Protein AF-A0A7E4VBA5-F1 (afdb_monomer_lite)

Sequence (106 aa):
MNKIGFGTMALLADLNLHSYSKSTAPSVAKWQKQKLSDLAERARRRGIDPMDPAAYGDNVPVGGWSSGMNSELNEAADSSATGALFEKRPYPAPGAVLAKNRKSDK

Structure (mmCIF, N/CA/C/O backbone):
data_AF-A0A7E4VBA5-F1
#
_entry.id   AF-A0A7E4VBA5-F1
#
loop_
_atom_site.group_PDB
_atom_site.id
_atom_site.type_symbol
_atom_site.label_atom_id
_atom_site.label_alt_id
_atom_site.label_comp_id
_atom_site.label_asym_id
_atom_site.label_entity_id
_atom_site.label_seq_id
_atom_site.pdbx_PDB_ins_code
_atom_site.Cartn_x
_atom_site.Cartn_y
_atom_site.Cartn_z
_atom_site.occupancy
_atom_site.B_iso_or_equiv
_atom_site.auth_seq_id
_atom_site.auth_comp_id
_atom_site.auth_asym_id
_atom_site.auth_atom_id
_atom_site.pdbx_PDB_model_num
ATOM 1 N N . MET A 1 1 ? 75.299 32.145 -64.446 1.00 43.03 1 MET A N 1
ATOM 2 C CA . MET A 1 1 ? 75.022 33.289 -63.547 1.00 43.03 1 MET A CA 1
ATOM 3 C C . MET A 1 1 ? 73.985 32.828 -62.540 1.00 43.03 1 MET A C 1
ATOM 5 O O . MET A 1 1 ? 72.824 32.684 -62.895 1.00 43.03 1 MET A O 1
ATOM 9 N N . ASN A 1 2 ? 74.432 32.510 -61.327 1.00 46.44 2 ASN A N 1
ATOM 10 C CA . ASN A 1 2 ? 73.601 31.955 -60.261 1.00 46.44 2 ASN A CA 1
ATOM 11 C C . ASN A 1 2 ? 73.029 33.111 -59.439 1.00 46.44 2 ASN A C 1
ATOM 13 O O . ASN A 1 2 ? 73.793 33.943 -58.953 1.00 46.44 2 ASN A O 1
ATOM 17 N N . LYS A 1 3 ? 71.707 33.163 -59.265 1.00 55.16 3 LYS A N 1
ATOM 18 C CA . LYS A 1 3 ? 71.073 34.026 -58.263 1.00 55.16 3 LYS A CA 1
ATOM 19 C C . LYS A 1 3 ? 70.255 33.147 -57.328 1.00 55.16 3 LYS A C 1
ATOM 21 O O . LYS A 1 3 ? 69.146 32.739 -57.643 1.00 55.16 3 LYS A O 1
ATOM 26 N N . ILE A 1 4 ? 70.884 32.828 -56.203 1.00 54.31 4 ILE A N 1
ATOM 27 C CA . ILE A 1 4 ? 70.280 32.212 -55.028 1.00 54.31 4 ILE A CA 1
ATOM 28 C C . ILE A 1 4 ? 69.582 33.349 -54.276 1.00 54.31 4 ILE A C 1
ATOM 30 O O . ILE A 1 4 ? 70.244 34.263 -53.789 1.00 54.31 4 ILE A O 1
ATOM 34 N N . GLY A 1 5 ? 68.252 33.334 -54.246 1.00 51.38 5 GLY A N 1
ATOM 35 C CA . GLY A 1 5 ? 67.455 34.250 -53.435 1.00 51.38 5 GLY A CA 1
ATOM 36 C C . GLY A 1 5 ? 67.200 33.633 -52.067 1.00 51.38 5 GLY A C 1
ATOM 37 O O . GLY A 1 5 ? 66.351 32.756 -51.939 1.00 51.38 5 GLY A O 1
ATOM 38 N N . PHE A 1 6 ? 67.952 34.074 -51.060 1.00 45.53 6 PHE A N 1
ATOM 39 C CA . PHE A 1 6 ? 67.718 33.748 -49.656 1.00 45.53 6 PHE A CA 1
ATOM 40 C C . PHE A 1 6 ? 66.474 34.497 -49.163 1.00 45.53 6 PHE A C 1
ATOM 42 O O . PHE A 1 6 ? 66.496 35.716 -49.005 1.00 45.53 6 PHE A O 1
ATOM 49 N N . GLY A 1 7 ? 65.382 33.764 -48.938 1.00 43.72 7 GLY A N 1
ATOM 50 C CA . GLY A 1 7 ? 64.205 34.267 -48.237 1.00 43.72 7 GLY A CA 1
ATOM 51 C C . GLY A 1 7 ? 64.507 34.420 -46.748 1.00 43.72 7 GLY A C 1
ATOM 52 O O . GLY A 1 7 ? 64.855 33.455 -46.072 1.00 43.72 7 GLY A O 1
ATOM 53 N N . THR A 1 8 ? 64.394 35.646 -46.252 1.00 50.28 8 THR A N 1
ATOM 54 C CA . THR A 1 8 ? 64.518 36.020 -44.843 1.00 50.28 8 THR A CA 1
ATOM 55 C C . THR A 1 8 ? 63.451 35.309 -44.008 1.00 50.28 8 THR A C 1
ATOM 57 O O . THR A 1 8 ? 62.264 35.605 -44.133 1.00 50.28 8 THR A O 1
ATOM 60 N N . MET A 1 9 ? 63.868 34.380 -43.147 1.00 45.78 9 MET A N 1
ATOM 61 C CA . MET A 1 9 ? 63.005 33.803 -42.117 1.00 45.78 9 MET A CA 1
ATOM 62 C C . MET A 1 9 ? 62.741 34.860 -41.042 1.00 45.78 9 MET A C 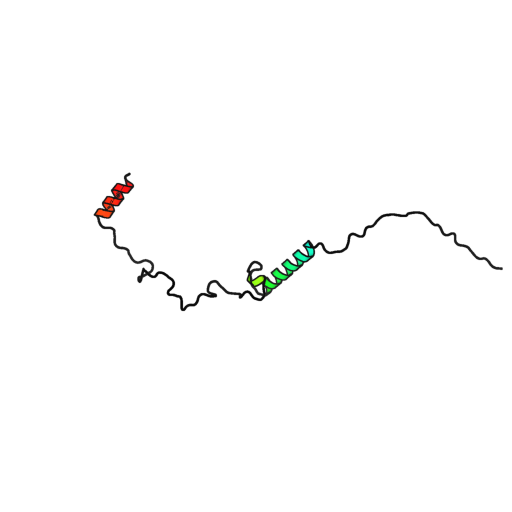1
ATOM 64 O O . MET A 1 9 ? 63.620 35.187 -40.247 1.00 45.78 9 MET A O 1
ATOM 68 N N . ALA A 1 10 ? 61.525 35.402 -41.032 1.00 48.41 10 ALA A N 1
ATOM 69 C CA . ALA A 1 10 ? 60.999 36.158 -39.909 1.00 48.41 10 ALA A CA 1
ATOM 70 C C . ALA A 1 10 ? 60.688 35.175 -38.770 1.00 48.41 10 ALA A C 1
ATOM 72 O O . ALA A 1 10 ? 59.728 34.413 -38.848 1.00 48.41 10 ALA A O 1
ATOM 73 N N . LEU A 1 11 ? 61.509 35.176 -37.721 1.00 51.44 11 LEU A N 1
ATOM 74 C CA . LEU A 1 11 ? 61.205 34.501 -36.460 1.00 51.44 11 LEU A CA 1
ATOM 75 C C . LEU A 1 11 ? 60.683 35.564 -35.489 1.00 51.44 11 LEU A C 1
ATOM 77 O O . LEU A 1 11 ? 61.454 36.203 -34.776 1.00 51.44 11 LEU A O 1
ATOM 81 N N . LEU A 1 12 ? 59.367 35.797 -35.520 1.00 51.72 12 LEU A N 1
ATOM 82 C CA . LEU A 1 12 ? 58.688 36.505 -34.440 1.00 51.72 12 LEU A CA 1
ATOM 83 C C . LEU A 1 12 ? 58.604 35.573 -33.230 1.00 51.72 12 LEU A C 1
ATOM 85 O O . LEU A 1 12 ? 58.174 34.424 -33.334 1.00 51.72 12 LEU A O 1
ATOM 89 N N . AL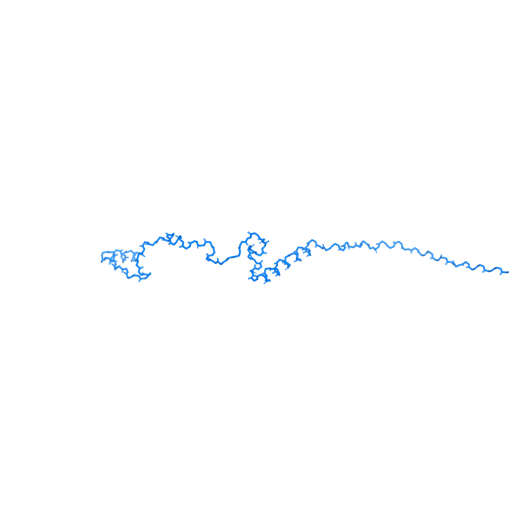A A 1 13 ? 59.039 36.099 -32.089 1.00 52.44 13 ALA A N 1
ATOM 90 C CA . ALA A 1 13 ? 58.696 35.576 -30.782 1.00 52.44 13 ALA A CA 1
ATOM 91 C C . ALA A 1 13 ? 57.171 35.527 -30.637 1.00 52.44 13 ALA A C 1
ATOM 93 O O . ALA A 1 13 ? 56.510 36.468 -31.050 1.00 52.44 13 ALA A O 1
ATOM 94 N N . ASP A 1 14 ? 56.660 34.441 -30.057 1.00 44.12 14 ASP A N 1
ATOM 95 C CA . ASP A 1 14 ? 55.513 34.436 -29.143 1.00 44.12 14 ASP A CA 1
ATOM 96 C C . ASP A 1 14 ? 55.357 33.014 -28.585 1.00 44.12 14 ASP A C 1
ATOM 98 O O . ASP A 1 14 ? 54.664 32.156 -29.134 1.00 44.12 14 ASP A O 1
ATOM 102 N N . LEU A 1 15 ? 56.025 32.743 -27.458 1.00 55.66 15 LEU A N 1
ATOM 103 C CA . LEU A 1 15 ? 55.683 31.616 -26.588 1.00 55.66 15 LEU A CA 1
ATOM 104 C C . LEU A 1 15 ? 54.351 31.943 -25.900 1.00 55.66 15 LEU A C 1
ATOM 106 O O . LEU A 1 15 ? 54.300 32.308 -24.726 1.00 55.66 15 LEU A O 1
ATOM 110 N N . ASN A 1 16 ? 53.262 31.843 -26.660 1.00 51.81 16 ASN A N 1
ATOM 111 C CA . ASN A 1 16 ? 51.917 31.933 -26.127 1.00 51.81 16 ASN A CA 1
ATOM 112 C C . ASN A 1 16 ? 51.603 30.638 -25.367 1.00 51.81 16 ASN A C 1
ATOM 114 O O . ASN A 1 16 ? 51.240 29.608 -25.937 1.00 51.81 16 ASN A O 1
ATOM 118 N N . LEU A 1 17 ? 51.763 30.715 -24.050 1.00 55.22 17 LEU A N 1
ATOM 119 C CA . LEU A 1 17 ? 51.302 29.748 -23.065 1.00 55.22 17 LEU A CA 1
ATOM 120 C C . LEU A 1 17 ? 49.760 29.737 -23.014 1.00 55.22 17 LEU A C 1
ATOM 122 O O . LEU A 1 17 ? 49.174 30.131 -22.017 1.00 55.22 17 LEU A O 1
ATOM 126 N N . HIS A 1 18 ? 49.079 29.310 -24.079 1.00 51.00 18 HIS A N 1
ATOM 127 C CA . HIS A 1 18 ? 47.621 29.149 -24.080 1.00 51.00 18 HIS A CA 1
ATOM 128 C C . HIS A 1 18 ? 47.189 27.952 -24.920 1.00 51.00 18 HIS A C 1
ATOM 130 O O . HIS A 1 18 ? 46.819 28.056 -26.083 1.00 51.00 18 HIS A O 1
ATOM 136 N N . SER A 1 19 ? 47.167 26.789 -24.286 1.00 53.78 19 SER A N 1
ATOM 137 C CA . SER A 1 19 ? 45.914 26.057 -24.083 1.00 53.78 19 SER A CA 1
ATOM 138 C C . SER A 1 19 ? 46.252 24.724 -23.436 1.00 53.78 19 SER A C 1
ATOM 140 O O . SER A 1 19 ? 46.587 23.738 -24.085 1.00 53.78 19 SER A O 1
ATOM 142 N N . TYR A 1 20 ? 46.129 24.678 -22.110 1.00 48.19 20 TYR A N 1
ATOM 143 C CA . TYR A 1 20 ? 45.796 23.421 -21.461 1.00 48.19 20 TYR A CA 1
ATOM 144 C C . TYR A 1 20 ? 44.459 22.980 -22.066 1.00 48.19 20 TYR A C 1
ATOM 146 O O . TYR A 1 20 ? 43.402 23.511 -21.716 1.00 48.19 20 TYR A O 1
ATOM 154 N N . SER A 1 21 ? 44.525 22.099 -23.066 1.00 56.56 21 SER A N 1
ATOM 155 C CA . SER A 1 21 ? 43.363 21.438 -23.641 1.00 56.56 21 SER A CA 1
ATOM 156 C C . SER A 1 21 ? 42.664 20.738 -22.486 1.00 56.56 21 SER A C 1
ATOM 158 O O . SER A 1 21 ? 43.160 19.738 -21.964 1.00 56.56 21 SER A O 1
ATOM 160 N N . LYS A 1 22 ? 41.559 21.335 -22.015 1.00 57.03 22 LYS A N 1
ATOM 161 C CA . LYS A 1 22 ? 40.669 20.709 -21.041 1.00 57.03 22 LYS A CA 1
ATOM 162 C C . LYS A 1 22 ? 40.349 19.344 -21.605 1.00 57.03 22 LYS A C 1
ATOM 164 O O . LYS A 1 22 ? 39.728 19.249 -22.661 1.00 57.03 22 LYS A O 1
ATOM 169 N N . SER A 1 23 ? 40.834 18.324 -20.913 1.00 53.69 23 SER A N 1
ATOM 170 C CA . SER A 1 23 ? 40.580 16.932 -21.217 1.00 53.69 23 SER A CA 1
ATOM 171 C C . SER A 1 23 ? 39.131 16.776 -21.668 1.00 53.69 23 SER A C 1
ATOM 173 O O . SER A 1 23 ? 38.184 17.050 -20.933 1.00 53.69 23 SER A O 1
ATOM 175 N N . THR A 1 24 ? 38.955 16.317 -22.902 1.00 62.44 24 THR A N 1
ATOM 176 C CA . THR A 1 24 ? 37.676 15.886 -23.476 1.00 62.44 24 THR A CA 1
ATOM 177 C C . THR A 1 24 ? 37.196 14.584 -22.830 1.00 62.44 24 THR A C 1
ATOM 179 O O . THR A 1 24 ? 36.482 13.797 -23.445 1.00 62.44 24 THR A O 1
ATOM 182 N N . ALA A 1 25 ? 37.579 14.341 -21.574 1.00 59.53 25 ALA A N 1
ATOM 183 C CA . ALA A 1 25 ? 37.022 13.289 -20.764 1.00 59.53 25 ALA A CA 1
ATOM 184 C C . ALA A 1 25 ? 35.584 13.713 -20.443 1.00 59.53 25 ALA A C 1
ATOM 186 O O . ALA A 1 25 ? 35.386 14.705 -19.731 1.00 59.53 25 ALA A O 1
ATOM 187 N N . PRO A 1 26 ? 34.556 13.030 -20.976 1.00 63.38 26 PRO A N 1
ATOM 188 C CA . PRO A 1 26 ? 33.209 13.183 -20.451 1.00 63.38 26 PRO A CA 1
ATOM 189 C C . PRO A 1 26 ? 33.261 13.105 -18.926 1.00 63.38 26 PRO A C 1
ATOM 191 O O . PRO A 1 26 ? 33.741 12.124 -18.358 1.00 63.38 26 PRO A O 1
ATOM 194 N N . SER A 1 27 ? 32.791 14.176 -18.283 1.00 72.31 27 SER A N 1
ATOM 195 C CA . SER A 1 27 ? 32.585 14.234 -16.839 1.00 72.31 27 SER A CA 1
ATOM 196 C C . SER A 1 27 ? 31.983 12.909 -16.366 1.00 72.31 27 SER A C 1
ATOM 198 O O . SER A 1 27 ? 31.070 12.392 -17.009 1.00 72.31 27 SER A O 1
ATOM 200 N N . VAL A 1 28 ? 32.469 12.351 -15.255 1.00 67.75 28 VAL A N 1
ATOM 201 C CA . VAL A 1 28 ? 31.916 11.125 -14.646 1.00 67.75 28 VAL A CA 1
ATOM 202 C C . VAL A 1 28 ? 30.387 11.226 -14.499 1.00 67.75 28 VAL A C 1
ATOM 204 O O . VAL A 1 28 ? 29.671 10.249 -14.712 1.00 67.75 28 VAL A O 1
ATOM 207 N N . ALA A 1 29 ? 29.871 12.442 -14.284 1.00 75.00 29 ALA A N 1
ATOM 208 C CA . ALA A 1 29 ? 28.441 12.730 -14.247 1.00 75.00 29 ALA A CA 1
ATOM 209 C C . ALA A 1 29 ? 27.722 12.514 -15.595 1.00 75.00 29 ALA A C 1
ATOM 211 O O . ALA A 1 29 ? 26.549 12.146 -15.613 1.00 75.00 29 ALA A O 1
ATOM 212 N N . LYS A 1 30 ? 28.394 12.727 -16.734 1.00 79.44 30 LYS A N 1
ATOM 213 C CA . LYS A 1 30 ? 27.850 12.465 -18.077 1.00 79.44 30 LYS A CA 1
ATOM 214 C C . LYS A 1 30 ? 27.672 10.966 -18.312 1.00 79.44 30 LYS A C 1
ATOM 216 O O . LYS A 1 30 ? 26.596 10.564 -18.743 1.00 79.44 30 LYS A O 1
ATOM 221 N N . TRP A 1 31 ? 28.668 10.153 -17.955 1.00 75.62 31 TRP A N 1
ATOM 222 C CA . TRP A 1 31 ? 28.565 8.690 -18.028 1.00 75.62 31 TRP A CA 1
ATOM 223 C C . TRP A 1 31 ? 27.478 8.140 -17.107 1.00 75.62 31 TRP A C 1
ATOM 225 O O . TRP A 1 31 ? 26.707 7.274 -17.510 1.00 75.62 31 TRP A O 1
ATOM 235 N N . GLN A 1 32 ? 27.380 8.666 -15.883 1.00 81.81 32 GLN A N 1
ATOM 236 C CA . GLN A 1 32 ? 26.326 8.284 -14.941 1.00 81.81 32 GLN A CA 1
ATOM 237 C C . GLN A 1 32 ? 24.934 8.623 -15.484 1.00 81.81 32 GLN A C 1
ATOM 239 O O . GLN A 1 32 ? 24.048 7.772 -15.457 1.00 81.81 32 GLN A O 1
ATOM 244 N N . LYS A 1 33 ? 24.746 9.828 -16.041 1.00 83.12 33 LYS A N 1
ATOM 245 C CA . LYS A 1 33 ? 23.475 10.229 -16.664 1.00 83.12 33 LYS A CA 1
ATOM 246 C C . LYS A 1 33 ? 23.110 9.353 -17.862 1.00 83.12 33 LYS A C 1
ATOM 248 O O . LYS A 1 33 ? 21.957 8.950 -17.958 1.00 83.12 33 LYS A O 1
ATOM 253 N N . GLN A 1 34 ? 24.076 9.031 -18.723 1.00 84.81 34 GLN A N 1
ATOM 254 C CA . GLN A 1 34 ? 23.867 8.123 -19.858 1.00 84.81 34 GLN A CA 1
ATOM 255 C C . GLN A 1 34 ? 23.470 6.717 -19.389 1.00 84.81 34 GLN A C 1
ATOM 257 O O . GLN A 1 34 ? 22.487 6.152 -19.852 1.00 84.81 34 GLN A O 1
ATOM 262 N N . LYS A 1 35 ? 24.153 6.174 -18.379 1.00 85.31 35 LYS A N 1
ATOM 263 C CA . LYS A 1 35 ? 23.824 4.847 -17.844 1.00 85.31 35 LYS A CA 1
ATOM 264 C C . LYS A 1 35 ? 22.410 4.789 -17.251 1.00 85.31 35 LYS A C 1
ATOM 266 O O . LYS A 1 35 ? 21.718 3.788 -17.424 1.00 85.31 35 LYS A O 1
ATOM 271 N N . LEU A 1 36 ? 21.981 5.854 -16.566 1.00 84.38 36 LEU A N 1
ATOM 272 C CA . LEU A 1 36 ? 20.626 5.976 -16.018 1.00 84.38 36 LEU A CA 1
ATOM 273 C C . LEU A 1 36 ? 19.567 6.133 -17.119 1.00 84.38 36 LEU A C 1
ATOM 275 O O . LEU A 1 36 ? 18.499 5.533 -17.006 1.00 84.38 36 LEU A O 1
ATOM 279 N N . SER A 1 37 ? 19.852 6.879 -18.196 1.00 87.12 37 SER A N 1
ATOM 280 C CA . SER A 1 37 ? 18.927 6.988 -19.334 1.00 87.12 37 SER A CA 1
ATOM 281 C C . SER A 1 37 ? 18.751 5.656 -20.051 1.00 87.12 37 SER A C 1
ATOM 283 O O . SER A 1 37 ? 17.619 5.263 -20.321 1.00 87.12 37 SER A O 1
ATOM 285 N N . ASP A 1 38 ? 19.844 4.928 -20.274 1.00 87.56 38 ASP A N 1
ATOM 286 C CA . ASP A 1 38 ? 19.821 3.628 -20.951 1.00 87.56 38 ASP A CA 1
ATOM 287 C C . ASP A 1 38 ? 19.081 2.573 -20.115 1.00 87.56 38 ASP A C 1
ATOM 289 O O . ASP A 1 38 ? 18.458 1.652 -20.643 1.00 87.56 38 ASP A O 1
ATOM 293 N N . LEU A 1 39 ? 19.152 2.682 -18.787 1.00 84.69 39 LEU A N 1
ATOM 294 C CA . LEU A 1 39 ? 18.426 1.814 -17.862 1.00 84.69 39 LEU A CA 1
ATOM 295 C C . LEU A 1 39 ? 16.926 2.133 -17.847 1.00 84.69 39 LEU A C 1
ATOM 297 O O . LEU A 1 39 ? 16.106 1.226 -17.970 1.00 84.69 39 LEU A O 1
ATOM 301 N N . ALA A 1 40 ? 16.568 3.417 -17.797 1.00 87.25 40 ALA A N 1
ATOM 302 C CA . ALA A 1 40 ? 15.178 3.857 -17.873 1.00 87.25 40 ALA A CA 1
ATOM 303 C C . ALA A 1 40 ? 14.534 3.522 -19.228 1.00 87.25 40 ALA A C 1
ATOM 305 O O . ALA A 1 40 ? 13.363 3.148 -19.286 1.00 87.25 40 ALA A O 1
ATOM 306 N N . GLU A 1 41 ? 15.281 3.623 -20.329 1.00 88.81 41 GLU A N 1
ATOM 307 C CA . GLU A 1 41 ? 14.793 3.220 -21.647 1.00 88.81 41 GLU A CA 1
ATOM 308 C C . GLU A 1 41 ? 14.575 1.705 -21.727 1.00 88.81 41 GLU A C 1
ATOM 310 O O . GLU A 1 41 ? 13.544 1.261 -22.234 1.00 88.81 41 GLU A O 1
ATOM 315 N N . ARG A 1 42 ? 15.490 0.902 -21.167 1.00 87.06 42 ARG A N 1
ATOM 316 C CA . ARG A 1 42 ? 15.304 -0.552 -21.052 1.00 87.06 42 ARG A CA 1
ATOM 317 C C . ARG A 1 42 ? 14.052 -0.911 -20.254 1.00 87.06 42 ARG A C 1
ATOM 319 O O . ARG A 1 42 ? 13.296 -1.769 -20.704 1.00 87.06 42 ARG A O 1
ATOM 326 N N . ALA A 1 43 ? 13.807 -0.239 -19.131 1.00 87.31 43 ALA A N 1
ATOM 327 C CA . ALA A 1 43 ? 12.603 -0.436 -18.324 1.00 87.31 43 ALA A CA 1
ATOM 328 C C . ALA A 1 43 ? 11.328 -0.125 -19.125 1.00 87.31 43 ALA A C 1
ATOM 330 O O . ALA A 1 43 ? 10.446 -0.977 -19.234 1.00 87.31 43 ALA A O 1
ATOM 331 N N . ARG A 1 44 ? 11.292 1.026 -19.817 1.00 87.62 44 ARG A N 1
ATOM 332 C CA . ARG A 1 44 ? 10.167 1.413 -20.689 1.00 87.62 44 ARG A CA 1
ATOM 333 C C . ARG A 1 44 ? 9.924 0.423 -21.826 1.00 87.62 44 ARG A C 1
ATOM 335 O O . ARG A 1 44 ? 8.775 0.090 -22.090 1.00 87.62 44 ARG A O 1
ATOM 342 N N . ARG A 1 45 ? 10.981 -0.081 -22.476 1.00 89.69 45 ARG A N 1
ATOM 343 C CA . ARG A 1 45 ? 10.873 -1.112 -23.529 1.00 89.69 45 ARG A CA 1
ATOM 344 C C . ARG A 1 45 ? 10.294 -2.426 -23.002 1.00 89.69 45 ARG A C 1
ATOM 346 O O . ARG A 1 45 ? 9.621 -3.124 -23.751 1.00 89.69 45 ARG A O 1
ATOM 353 N N . ARG A 1 46 ? 10.555 -2.756 -21.734 1.00 86.94 46 ARG A N 1
ATOM 354 C CA . ARG A 1 46 ? 9.989 -3.924 -21.042 1.00 86.94 46 ARG A CA 1
ATOM 355 C C . ARG A 1 46 ? 8.600 -3.651 -20.440 1.00 86.94 46 ARG A C 1
ATOM 357 O O . ARG A 1 46 ? 7.988 -4.581 -19.934 1.00 86.94 46 ARG A O 1
ATOM 364 N N . GLY A 1 47 ? 8.102 -2.411 -20.490 1.00 88.12 47 GLY A N 1
ATOM 365 C CA . GLY A 1 47 ? 6.842 -2.012 -19.853 1.00 88.12 47 GLY A CA 1
ATOM 366 C C . GLY A 1 47 ? 6.888 -2.007 -18.319 1.00 88.12 47 GLY A C 1
ATOM 367 O O . GLY A 1 47 ? 5.842 -2.071 -17.686 1.00 88.12 47 GLY A O 1
ATOM 368 N N . ILE A 1 48 ? 8.086 -1.960 -17.734 1.00 85.88 48 ILE A N 1
ATOM 369 C CA . ILE A 1 48 ? 8.340 -1.968 -16.286 1.00 85.88 48 ILE A CA 1
ATOM 370 C C . ILE A 1 48 ? 8.601 -0.525 -15.841 1.00 85.88 48 ILE A C 1
ATOM 372 O O . ILE A 1 48 ? 9.178 0.254 -16.611 1.00 85.88 48 ILE A O 1
ATOM 376 N N . ASP A 1 49 ? 8.204 -0.152 -14.621 1.00 88.00 49 ASP A N 1
ATOM 377 C CA . ASP A 1 49 ? 8.532 1.173 -14.092 1.00 88.00 49 ASP A CA 1
ATOM 378 C C . ASP A 1 49 ? 10.066 1.328 -14.039 1.00 88.00 49 ASP A C 1
ATOM 380 O O . ASP A 1 49 ? 10.749 0.475 -13.475 1.00 88.00 49 ASP A O 1
ATOM 384 N N . PRO A 1 50 ? 10.656 2.400 -14.596 1.00 87.44 50 PRO A N 1
ATOM 385 C CA . PRO A 1 50 ? 12.069 2.730 -14.401 1.00 87.44 50 PRO A CA 1
ATOM 386 C C . PRO A 1 50 ? 12.533 2.810 -12.940 1.00 87.44 50 PRO A C 1
ATOM 388 O O . PRO A 1 50 ? 13.742 2.853 -12.711 1.00 87.44 50 PRO A O 1
ATOM 391 N N . MET A 1 51 ? 11.606 2.888 -11.986 1.00 85.69 51 MET A N 1
ATOM 392 C CA . MET A 1 51 ? 11.833 2.867 -10.542 1.00 85.69 51 MET A CA 1
ATOM 393 C C . MET A 1 51 ? 11.595 1.496 -9.897 1.00 85.69 51 MET A C 1
ATOM 395 O O . MET A 1 51 ? 11.927 1.326 -8.722 1.00 85.69 51 MET A O 1
ATOM 399 N N . ASP A 1 52 ? 11.063 0.515 -10.628 1.00 85.88 52 ASP A N 1
ATOM 400 C CA . ASP A 1 52 ? 10.880 -0.827 -10.087 1.00 85.88 52 ASP A CA 1
ATOM 401 C C . ASP A 1 52 ? 12.240 -1.511 -9.894 1.00 85.88 52 ASP A C 1
ATOM 403 O O . ASP A 1 52 ? 13.105 -1.448 -10.770 1.00 85.88 52 ASP A O 1
ATOM 407 N N . PRO A 1 53 ? 12.445 -2.269 -8.804 1.00 85.38 53 PRO A N 1
ATOM 408 C CA . PRO A 1 53 ? 13.666 -3.051 -8.609 1.00 85.38 53 PRO A CA 1
ATOM 409 C C . PRO A 1 53 ? 13.974 -3.999 -9.780 1.00 85.38 53 PRO A C 1
ATOM 411 O O . PRO A 1 53 ? 15.139 -4.212 -10.123 1.00 85.38 53 PRO A O 1
ATOM 414 N N . ALA A 1 54 ? 12.931 -4.519 -10.436 1.00 84.88 54 ALA A N 1
ATOM 415 C CA . ALA A 1 54 ? 13.044 -5.364 -11.623 1.00 84.88 54 ALA A CA 1
ATOM 416 C C . ALA A 1 54 ? 13.553 -4.622 -12.874 1.00 84.88 54 ALA A C 1
ATOM 418 O O . ALA A 1 54 ? 14.014 -5.250 -13.828 1.00 84.88 54 ALA A O 1
ATOM 419 N N . ALA A 1 55 ? 13.533 -3.287 -12.878 1.00 86.12 55 ALA A N 1
ATOM 420 C CA . ALA A 1 55 ? 14.147 -2.482 -13.927 1.00 86.12 55 ALA A CA 1
ATOM 421 C C . ALA A 1 55 ? 15.677 -2.414 -13.818 1.00 86.12 55 ALA A C 1
ATOM 423 O O . ALA A 1 55 ? 16.342 -2.137 -14.818 1.00 86.12 55 ALA A O 1
ATOM 424 N N . TYR A 1 56 ? 16.248 -2.662 -12.634 1.00 82.50 56 TYR A N 1
ATOM 425 C CA . TYR A 1 56 ? 17.674 -2.453 -12.362 1.00 82.50 56 TYR A CA 1
ATOM 426 C C . TYR A 1 56 ? 18.541 -3.711 -12.439 1.00 82.50 56 TYR A C 1
ATOM 428 O O . TYR A 1 56 ? 19.760 -3.587 -12.575 1.00 82.50 56 TYR A O 1
ATOM 436 N N . GLY A 1 57 ? 17.947 -4.905 -12.384 1.00 82.44 57 GLY A N 1
ATOM 437 C CA . GLY A 1 57 ? 18.682 -6.169 -12.387 1.00 82.44 57 GLY A CA 1
ATOM 438 C C . GLY A 1 57 ? 17.998 -7.253 -13.209 1.00 82.44 57 GLY A C 1
ATOM 439 O O . GLY A 1 57 ? 16.777 -7.329 -13.260 1.00 82.44 57 GLY A O 1
ATOM 440 N N . ASP A 1 58 ? 18.797 -8.123 -13.826 1.00 80.56 58 ASP A N 1
ATOM 441 C CA . ASP A 1 58 ? 18.289 -9.213 -14.670 1.00 80.56 58 ASP A CA 1
ATOM 442 C C . ASP A 1 58 ? 17.779 -10.424 -13.860 1.00 80.56 58 ASP A C 1
ATOM 444 O O . ASP A 1 58 ? 17.110 -11.294 -14.408 1.00 80.56 58 ASP A O 1
ATOM 448 N N . ASN A 1 59 ? 18.051 -10.460 -12.549 1.00 82.75 59 ASN A N 1
ATOM 449 C CA . ASN A 1 59 ? 17.708 -11.573 -11.651 1.00 82.75 59 ASN A CA 1
ATOM 450 C C . ASN A 1 59 ? 16.516 -11.279 -10.724 1.00 82.75 59 ASN A C 1
ATOM 452 O O . ASN A 1 59 ? 16.242 -12.057 -9.812 1.00 82.75 59 ASN A O 1
ATOM 456 N N . VAL A 1 60 ? 15.834 -10.146 -10.907 1.00 82.25 60 VAL A N 1
ATOM 457 C CA . VAL A 1 60 ? 14.658 -9.785 -10.108 1.00 82.25 60 VAL A CA 1
ATOM 458 C C . VAL A 1 60 ? 13.410 -10.108 -10.933 1.00 82.25 60 VAL A C 1
ATOM 460 O O . VAL A 1 60 ? 13.249 -9.545 -12.018 1.00 82.25 60 VAL A O 1
ATOM 463 N N . PRO A 1 61 ? 12.538 -11.021 -10.472 1.00 81.31 61 PRO A N 1
ATOM 464 C CA . PRO A 1 61 ? 11.337 -11.376 -11.211 1.00 81.31 61 PRO A CA 1
ATOM 465 C C . PRO A 1 61 ? 10.381 -10.183 -11.303 1.00 81.31 61 PRO A C 1
ATOM 467 O O . PRO A 1 61 ? 10.223 -9.410 -10.359 1.00 81.31 61 PRO A O 1
ATOM 470 N N . VAL A 1 62 ? 9.719 -10.064 -12.451 1.00 81.75 62 VAL A N 1
ATOM 471 C CA . VAL A 1 62 ? 8.660 -9.081 -12.690 1.00 81.75 62 VAL A CA 1
ATOM 472 C C . VAL A 1 62 ? 7.334 -9.749 -12.340 1.00 81.75 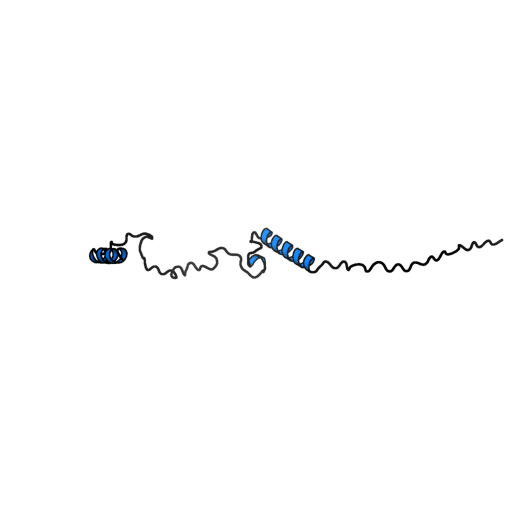62 VAL A C 1
ATOM 474 O O . VAL A 1 62 ? 6.998 -10.779 -12.922 1.00 81.75 62 VAL A O 1
ATOM 477 N N . GLY A 1 63 ? 6.584 -9.194 -11.392 1.00 80.69 63 GLY A N 1
ATOM 478 C CA . GLY A 1 63 ? 5.321 -9.770 -10.933 1.00 80.69 63 GLY A CA 1
ATOM 479 C C . GLY A 1 63 ? 4.368 -8.709 -10.389 1.00 80.69 63 GLY A C 1
ATOM 480 O O . GLY A 1 63 ? 4.797 -7.632 -9.988 1.00 80.69 63 GLY A O 1
ATOM 481 N N . GLY A 1 64 ? 3.065 -9.000 -10.404 1.00 79.69 64 GLY A N 1
ATOM 482 C CA . GLY A 1 64 ? 2.039 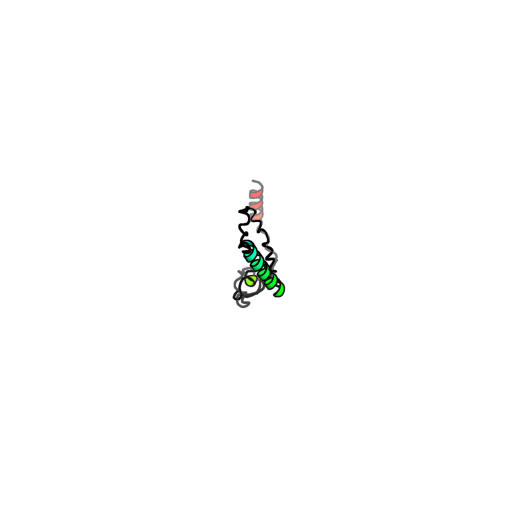-8.136 -9.806 1.00 79.69 64 GLY A CA 1
ATOM 483 C C . GLY A 1 64 ? 1.864 -8.377 -8.302 1.00 79.69 64 GLY A C 1
ATOM 484 O O . GLY A 1 64 ? 2.541 -9.216 -7.718 1.00 79.69 64 GLY A O 1
ATOM 485 N N . TRP A 1 65 ? 0.896 -7.704 -7.674 1.00 70.56 65 TRP A N 1
ATOM 486 C CA . TRP A 1 65 ? 0.573 -7.874 -6.244 1.00 70.56 65 TRP A CA 1
ATOM 487 C C . TRP A 1 65 ? 0.204 -9.302 -5.818 1.00 70.56 65 TRP A C 1
ATOM 489 O O . TRP A 1 65 ? 0.297 -9.630 -4.641 1.00 70.56 65 TRP A O 1
ATOM 499 N N . SER A 1 66 ? -0.202 -10.158 -6.753 1.00 71.56 66 SER A N 1
ATOM 500 C CA . SER A 1 66 ? -0.479 -11.575 -6.501 1.00 71.56 66 SER A CA 1
ATOM 501 C C . SER A 1 66 ? 0.742 -12.484 -6.687 1.00 71.56 66 SER A C 1
ATOM 503 O O . SER A 1 66 ? 0.671 -13.675 -6.387 1.00 71.56 66 SER A O 1
ATOM 505 N N . SER A 1 67 ? 1.863 -11.962 -7.188 1.00 77.81 67 SER A N 1
ATOM 506 C CA . SER A 1 67 ? 3.066 -12.751 -7.452 1.00 77.81 67 SER A CA 1
ATOM 507 C C . SER A 1 67 ? 3.709 -13.197 -6.138 1.00 77.81 67 SER A C 1
ATOM 509 O O . SER A 1 67 ? 4.120 -12.367 -5.334 1.00 77.81 67 SER A O 1
ATOM 511 N N . GLY A 1 68 ? 3.797 -14.511 -5.917 1.00 72.12 68 GLY A N 1
ATOM 512 C CA . GLY A 1 68 ? 4.273 -15.103 -4.658 1.00 72.12 68 GLY A CA 1
ATOM 513 C C . GLY A 1 68 ? 3.173 -15.362 -3.621 1.00 72.12 68 GLY A C 1
ATOM 514 O O . GLY A 1 68 ? 3.449 -15.960 -2.583 1.00 72.12 68 GLY A O 1
ATOM 515 N N . MET A 1 69 ? 1.923 -14.977 -3.907 1.00 70.44 69 MET A N 1
ATOM 516 C CA . MET A 1 69 ? 0.769 -15.388 -3.114 1.00 70.44 69 MET A CA 1
ATOM 517 C C . MET A 1 69 ? 0.397 -16.820 -3.513 1.00 70.44 69 MET A C 1
ATOM 519 O O . MET A 1 69 ? -0.296 -17.049 -4.505 1.00 70.44 69 MET A O 1
ATOM 523 N N . ASN A 1 70 ? 0.893 -17.806 -2.765 1.00 68.38 70 ASN A N 1
ATOM 524 C CA . ASN A 1 70 ? 0.450 -19.186 -2.931 1.00 68.38 70 ASN A CA 1
ATOM 525 C C . ASN A 1 70 ? -1.038 -19.236 -2.577 1.00 68.38 70 ASN A C 1
ATOM 527 O O . ASN A 1 70 ? -1.406 -19.046 -1.422 1.00 68.38 70 ASN A O 1
ATOM 531 N N . SER A 1 71 ? -1.897 -19.484 -3.566 1.00 64.00 71 SER A N 1
ATOM 532 C CA . SER A 1 71 ? -3.345 -19.657 -3.354 1.00 64.00 71 SER A CA 1
ATOM 533 C C . SER A 1 71 ? -3.683 -20.798 -2.378 1.00 64.00 71 SER A C 1
ATOM 535 O O . SER A 1 71 ? -4.786 -20.867 -1.849 1.00 64.00 71 SER A O 1
ATOM 537 N N . GLU A 1 72 ? -2.717 -21.664 -2.082 1.00 59.44 72 GLU A N 1
ATOM 538 C CA . GLU A 1 72 ? -2.816 -22.711 -1.065 1.00 59.44 72 GLU A CA 1
ATOM 539 C C . GLU A 1 72 ? -2.694 -22.169 0.374 1.00 59.44 72 GLU A C 1
ATOM 541 O O . GLU A 1 72 ? -3.121 -22.832 1.310 1.00 59.44 72 GLU A O 1
ATOM 546 N N . LEU A 1 73 ? -2.187 -20.943 0.569 1.00 56.81 73 LEU A N 1
ATOM 547 C CA . LEU A 1 73 ? -2.071 -20.265 1.872 1.00 56.81 73 LEU A CA 1
ATOM 548 C C . LEU A 1 73 ? -3.237 -19.300 2.152 1.00 56.81 73 LEU A C 1
ATOM 550 O O . LEU A 1 73 ? -3.108 -18.381 2.963 1.00 56.81 73 LEU A O 1
ATOM 554 N N . ASN A 1 74 ? -4.395 -19.517 1.519 1.00 55.69 74 ASN A N 1
ATOM 555 C CA . ASN A 1 74 ? -5.646 -18.813 1.841 1.00 55.69 74 ASN A CA 1
ATOM 556 C C . ASN A 1 74 ? -6.074 -18.972 3.319 1.00 55.69 74 ASN A C 1
ATOM 558 O O . ASN A 1 74 ? -6.992 -18.294 3.773 1.00 55.69 74 ASN A O 1
ATOM 562 N N . GLU A 1 75 ? -5.402 -19.836 4.081 1.00 55.88 75 GLU A N 1
ATOM 563 C CA . GLU A 1 75 ? -5.620 -20.065 5.510 1.00 55.88 75 GLU A CA 1
ATOM 564 C C . GLU A 1 75 ? -4.899 -19.060 6.431 1.00 55.88 75 GLU A C 1
ATOM 566 O O . GLU A 1 75 ? -5.126 -19.077 7.637 1.00 55.88 75 GLU A O 1
ATOM 571 N N . ALA A 1 76 ? -4.061 -18.152 5.908 1.00 56.75 76 ALA A N 1
ATOM 572 C CA . ALA A 1 76 ? -3.317 -17.178 6.725 1.00 56.75 76 ALA A CA 1
ATOM 573 C C . ALA A 1 76 ? -4.127 -15.929 7.141 1.00 56.75 76 ALA A C 1
ATOM 575 O O . ALA A 1 76 ? -3.573 -14.989 7.712 1.00 56.75 76 ALA A O 1
ATOM 576 N N . ALA A 1 77 ? -5.426 -15.891 6.842 1.00 65.81 77 ALA A N 1
ATOM 577 C CA . ALA A 1 77 ? -6.333 -14.878 7.361 1.00 65.81 77 ALA A CA 1
ATOM 578 C C . ALA A 1 77 ? -7.088 -15.453 8.564 1.00 65.81 77 ALA A C 1
ATOM 580 O O . ALA A 1 77 ? -7.792 -16.453 8.418 1.00 65.81 77 ALA A O 1
ATOM 581 N N . ASP A 1 78 ? -6.990 -14.794 9.724 1.00 60.41 78 ASP A N 1
ATOM 582 C CA . ASP A 1 78 ? -7.814 -15.068 10.907 1.00 60.41 78 ASP A CA 1
ATOM 583 C C . ASP A 1 78 ? -9.307 -14.901 10.563 1.00 60.41 78 ASP A C 1
ATOM 585 O O . ASP A 1 78 ? -9.930 -13.864 10.800 1.00 60.41 78 ASP A O 1
ATOM 589 N N . SER A 1 79 ? -9.912 -15.942 9.996 1.00 57.53 79 SER A N 1
ATOM 590 C CA . SER A 1 79 ? -11.332 -16.004 9.647 1.00 57.53 79 SER A CA 1
ATOM 591 C C . SER A 1 79 ? -12.163 -16.344 10.885 1.00 57.53 79 SER A C 1
ATOM 593 O O . SER A 1 79 ? -12.956 -17.278 10.889 1.00 57.53 79 SER A O 1
ATOM 595 N N . SER A 1 80 ? -12.006 -15.580 11.969 1.00 61.12 80 SER A N 1
ATOM 596 C CA . SER A 1 80 ? -12.880 -15.701 13.150 1.00 61.12 80 SER A CA 1
ATOM 597 C C . SER A 1 80 ? -14.280 -15.097 12.930 1.00 61.12 80 SER A C 1
ATOM 599 O O . SER A 1 80 ? -15.071 -15.001 13.865 1.00 61.12 80 SER A O 1
ATOM 601 N N . ALA A 1 81 ? -14.619 -14.708 11.698 1.00 63.34 81 ALA A N 1
ATOM 602 C CA . ALA A 1 81 ? -15.986 -14.444 11.273 1.00 63.34 81 ALA A CA 1
ATOM 603 C C . ALA A 1 81 ? -16.310 -15.373 10.097 1.00 63.34 81 ALA A C 1
ATOM 605 O O . ALA A 1 81 ? -16.112 -15.022 8.941 1.00 63.34 81 ALA A O 1
ATOM 606 N N . THR A 1 82 ? -16.816 -16.567 10.396 1.00 61.31 82 THR A N 1
ATOM 607 C CA . THR A 1 82 ? -17.300 -17.565 9.422 1.00 61.31 82 THR A CA 1
ATOM 608 C C . THR A 1 82 ? -18.595 -17.143 8.702 1.00 61.31 82 THR A C 1
ATOM 610 O O . THR A 1 82 ? -19.287 -17.975 8.120 1.00 61.31 82 THR A O 1
ATOM 613 N N . GLY A 1 83 ? -18.940 -15.855 8.757 1.00 69.94 83 GLY A N 1
ATOM 614 C CA . GLY A 1 83 ? -20.211 -15.281 8.334 1.00 69.94 83 GLY A CA 1
ATOM 615 C C . GLY A 1 83 ? -20.061 -14.207 7.254 1.00 69.94 83 GLY A C 1
ATOM 616 O O . GLY A 1 83 ? -18.948 -13.798 6.919 1.00 69.94 83 GLY A O 1
ATOM 617 N N . ALA A 1 84 ? -21.178 -13.738 6.689 1.00 75.69 84 ALA A N 1
ATOM 618 C CA . ALA A 1 84 ? -21.163 -12.693 5.661 1.00 75.69 84 ALA A CA 1
ATOM 619 C C . ALA A 1 84 ? -20.383 -11.453 6.148 1.00 75.69 84 ALA A C 1
ATOM 621 O O . ALA A 1 84 ? -20.518 -11.042 7.295 1.00 75.69 84 ALA A O 1
ATOM 622 N N . LEU A 1 85 ? -19.592 -10.816 5.276 1.00 70.62 85 LEU A N 1
ATOM 623 C CA . LEU A 1 85 ? -18.641 -9.745 5.642 1.00 70.62 85 LEU A CA 1
ATOM 624 C C . LEU A 1 85 ? -19.230 -8.640 6.554 1.00 70.62 85 LEU A C 1
ATOM 626 O O . LEU A 1 85 ? -18.513 -8.049 7.359 1.00 70.62 85 LEU A O 1
ATOM 630 N N . PHE A 1 86 ? -20.544 -8.396 6.466 1.00 73.62 86 PHE A N 1
ATOM 631 C CA . PHE A 1 86 ? -21.289 -7.464 7.312 1.00 73.62 86 PHE A CA 1
ATOM 632 C C . PHE A 1 86 ? -22.497 -8.113 8.003 1.00 73.62 86 PHE A C 1
ATOM 634 O O . PHE A 1 86 ? -23.635 -7.667 7.836 1.00 73.62 86 PHE A O 1
ATOM 641 N N . GLU A 1 87 ? -22.278 -9.160 8.799 1.00 85.00 87 GLU A N 1
ATOM 642 C CA . GLU A 1 87 ? -23.359 -9.708 9.623 1.00 85.00 87 GLU A CA 1
ATO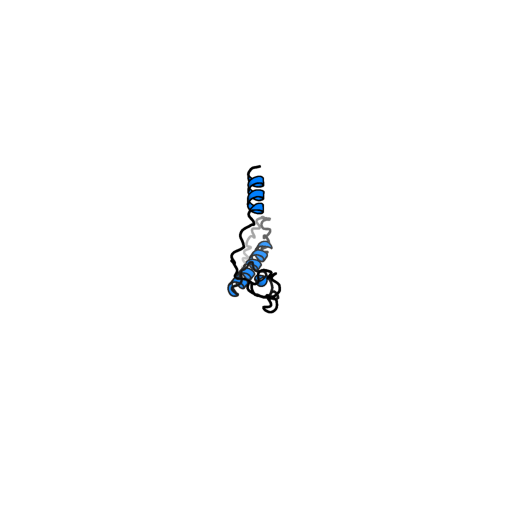M 643 C C . GLU A 1 87 ? -23.844 -8.708 10.677 1.00 85.00 87 GLU A C 1
ATOM 645 O O . GLU A 1 87 ? -23.080 -7.955 11.296 1.00 85.00 87 GLU A O 1
ATOM 650 N N . LYS A 1 88 ? -25.154 -8.738 10.924 1.00 86.94 88 LYS A N 1
ATOM 651 C CA . LYS A 1 88 ? -25.770 -7.975 12.003 1.00 86.94 88 LYS A CA 1
ATOM 652 C C . LYS A 1 88 ? -25.258 -8.496 13.346 1.00 86.94 88 LYS A C 1
ATOM 654 O O . LYS A 1 88 ? -25.544 -9.625 13.733 1.00 86.94 88 LYS A O 1
ATOM 659 N N . ARG A 1 89 ? -24.564 -7.642 14.100 1.00 86.25 89 ARG A N 1
ATOM 660 C CA . ARG A 1 89 ? -24.176 -7.939 15.486 1.00 86.25 89 ARG A CA 1
ATOM 661 C C . ARG A 1 89 ? -25.376 -7.776 16.437 1.00 86.25 89 ARG A C 1
ATOM 663 O O . ARG A 1 89 ? -26.160 -6.842 16.245 1.00 86.25 89 ARG A O 1
ATOM 670 N N . PRO A 1 90 ? -25.531 -8.629 17.468 1.00 92.00 90 PRO A N 1
ATOM 671 C CA . PRO A 1 90 ? -26.561 -8.452 18.490 1.00 92.00 90 PRO A CA 1
ATOM 672 C C . PRO A 1 90 ? -26.436 -7.103 19.206 1.00 92.00 90 PRO A C 1
ATOM 674 O O . PRO A 1 90 ? -25.330 -6.624 19.464 1.00 92.00 90 PRO A O 1
ATOM 677 N N . TYR A 1 91 ? -27.574 -6.496 19.551 1.00 95.12 91 TYR A N 1
ATOM 678 C CA . TYR A 1 91 ? -27.578 -5.280 20.359 1.00 95.12 91 TYR A CA 1
ATOM 679 C C . TYR A 1 91 ? -27.021 -5.554 21.766 1.00 95.12 91 TYR A C 1
ATOM 681 O O . TYR A 1 91 ? -27.196 -6.654 22.297 1.00 95.12 91 TYR A O 1
ATOM 689 N N . PRO A 1 92 ? -26.363 -4.564 22.394 1.00 95.31 92 PRO A N 1
ATOM 690 C CA . PRO A 1 92 ? -25.883 -4.701 23.763 1.00 95.31 92 PRO A CA 1
ATOM 691 C C . PRO A 1 92 ? -27.044 -4.924 24.738 1.00 95.31 92 PRO A C 1
ATOM 693 O O . PRO A 1 92 ? -28.140 -4.392 24.556 1.00 95.31 92 PRO A O 1
ATOM 696 N N . ALA A 1 93 ? -26.784 -5.662 25.819 1.00 95.88 93 ALA A N 1
ATOM 697 C CA . ALA A 1 93 ? -27.755 -5.840 26.892 1.00 95.88 93 ALA A CA 1
ATOM 698 C C . ALA A 1 93 ? -28.161 -4.479 27.504 1.00 95.88 93 ALA A C 1
ATOM 700 O O . ALA A 1 93 ? -27.316 -3.579 27.595 1.00 95.88 93 ALA A O 1
ATOM 701 N N . PRO A 1 94 ? -29.400 -4.323 28.011 1.00 96.12 94 PRO A N 1
ATOM 702 C CA . PRO A 1 94 ? -29.871 -3.056 28.579 1.00 96.12 94 PRO A CA 1
ATOM 703 C C . PRO A 1 94 ? -28.936 -2.475 29.655 1.00 96.12 94 PRO A C 1
ATOM 705 O O . PRO A 1 94 ? -28.649 -1.280 29.658 1.00 96.12 94 PRO A O 1
ATOM 708 N N . GLY A 1 95 ? -28.366 -3.321 30.522 1.00 96.62 95 GLY A N 1
ATOM 709 C CA . GLY A 1 95 ? -27.401 -2.890 31.541 1.00 96.62 95 GLY A CA 1
ATOM 710 C C . GLY A 1 95 ? -26.093 -2.326 30.967 1.00 96.62 95 GLY A C 1
ATOM 711 O O . GLY A 1 95 ? -25.540 -1.376 31.522 1.00 96.62 95 GLY A O 1
ATOM 712 N N . ALA A 1 96 ? -25.624 -2.857 29.832 1.00 94.38 96 ALA A N 1
ATOM 713 C CA . ALA A 1 96 ? -24.439 -2.356 29.137 1.00 94.38 96 ALA A CA 1
ATOM 714 C C . ALA A 1 96 ? -24.702 -0.992 28.482 1.00 94.38 96 ALA A C 1
ATOM 716 O O . ALA A 1 96 ? -23.827 -0.126 28.510 1.00 94.38 96 ALA A O 1
ATOM 717 N N . VAL A 1 97 ? -25.919 -0.767 27.971 1.00 93.81 97 VAL A N 1
ATOM 718 C CA . VAL A 1 97 ? -26.356 0.549 27.476 1.00 93.81 97 VAL A CA 1
ATOM 719 C C . VAL A 1 97 ? -26.353 1.570 28.612 1.00 93.81 97 VAL A C 1
ATOM 721 O O . VAL A 1 97 ? -25.709 2.609 28.498 1.00 93.81 97 VAL A O 1
ATOM 724 N N . LEU A 1 98 ? -26.971 1.244 29.752 1.00 95.38 98 LEU A N 1
ATOM 725 C CA . LEU A 1 98 ? -26.982 2.130 30.922 1.00 95.38 98 LEU A CA 1
ATOM 726 C C . LEU A 1 98 ? -25.565 2.430 31.429 1.00 95.38 98 LEU A C 1
ATOM 728 O O . LEU A 1 98 ? -25.263 3.562 31.798 1.00 95.38 98 LEU A O 1
ATOM 732 N N . ALA A 1 99 ? -24.682 1.428 31.450 1.00 94.12 99 ALA A N 1
ATOM 733 C CA . ALA A 1 99 ? -23.287 1.616 31.837 1.00 94.12 99 ALA A CA 1
ATOM 734 C C . ALA A 1 99 ? -22.51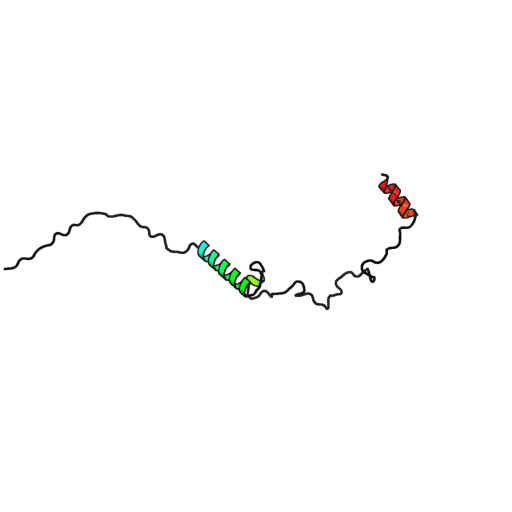6 2.511 30.860 1.00 94.12 99 ALA A C 1
ATOM 736 O O . ALA A 1 99 ? -21.671 3.284 31.305 1.00 94.12 99 ALA A O 1
ATOM 737 N N . LYS A 1 100 ? -22.798 2.421 29.556 1.00 94.44 100 LYS A N 1
ATOM 738 C CA . LYS A 1 100 ? -22.204 3.292 28.537 1.00 94.44 100 LYS A CA 1
ATOM 739 C C . LYS A 1 100 ? -22.681 4.737 28.690 1.00 94.44 100 LYS A C 1
ATOM 741 O O . LYS A 1 100 ? -21.835 5.621 28.688 1.00 94.44 100 LYS A O 1
ATOM 746 N N . ASN A 1 101 ? -23.976 4.960 28.920 1.00 93.75 101 ASN A N 1
ATOM 747 C CA . ASN A 1 101 ? -24.532 6.303 29.126 1.00 93.75 101 ASN A CA 1
ATOM 748 C C . ASN A 1 101 ? -23.912 6.977 30.363 1.00 93.75 101 ASN A C 1
ATOM 750 O O . ASN A 1 101 ? -23.376 8.072 30.285 1.00 93.75 101 ASN A O 1
ATOM 754 N N . ARG A 1 102 ? -23.805 6.250 31.485 1.00 94.12 102 ARG A N 1
ATOM 755 C CA . ARG A 1 102 ? -23.120 6.766 32.688 1.00 94.12 102 ARG A CA 1
ATOM 756 C C . ARG A 1 102 ? -21.640 7.106 32.480 1.00 94.12 102 ARG A C 1
ATOM 758 O O . ARG A 1 102 ? -21.070 7.816 33.303 1.00 94.12 102 ARG A O 1
ATOM 765 N N . LYS A 1 103 ? -20.988 6.520 31.471 1.00 89.12 103 LYS A N 1
ATOM 766 C CA . LYS A 1 103 ? -19.592 6.816 31.117 1.00 89.12 103 LYS A CA 1
ATOM 767 C C . LYS A 1 103 ? -19.478 7.991 30.148 1.00 89.12 103 LYS A C 1
ATOM 769 O O . LYS A 1 103 ? -18.449 8.644 30.187 1.00 89.12 103 LYS A O 1
ATOM 774 N N . SER A 1 104 ? -20.471 8.221 29.286 1.00 87.44 104 SER A N 1
ATOM 775 C CA . SER A 1 104 ? -20.499 9.381 28.384 1.00 87.44 104 SER A CA 1
ATOM 776 C C . SER A 1 104 ? -20.899 10.671 29.088 1.00 87.44 104 SER A C 1
ATOM 778 O O . SER A 1 104 ? -20.495 11.736 28.648 1.00 87.44 104 SER A O 1
ATOM 780 N N . ASP A 1 105 ? -21.686 10.569 30.162 1.00 77.31 105 ASP A N 1
ATOM 781 C CA . ASP A 1 105 ? -22.173 11.719 30.935 1.00 77.31 105 ASP A CA 1
ATOM 782 C C . ASP A 1 105 ? -21.134 12.250 31.948 1.00 77.31 105 ASP A C 1
ATOM 784 O O . ASP A 1 105 ? -21.446 13.125 32.757 1.00 77.31 105 ASP A O 1
ATOM 788 N N . LYS A 1 106 ? -19.917 11.693 31.942 1.00 57.56 106 LYS A N 1
ATOM 789 C CA . LYS A 1 106 ? -18.767 12.149 32.733 1.00 57.56 106 LYS A CA 1
ATOM 790 C C . LYS A 1 106 ? -17.766 12.861 31.841 1.00 57.56 106 LYS A C 1
ATOM 792 O O . LYS A 1 106 ? -17.178 13.844 32.337 1.00 57.56 106 LYS A O 1
#

Organism: Panagrellus redivivus (NCBI:txid6233)

Radius of gyration: 40.91 Å; chains: 1; bounding box: 105×59×96 Å

pLDDT: mean 73.27, std 15.94, range [43.03, 96.62]

Foldseek 3Di:
DDDDDDDDDDDDDDPPPDDPPPPPPPDPVNVVVVVLVVLCVQCVVVVHHSPDPVSVDPPDDDDDPCVPVDPVVPVPDPCPPPDDPDDDDDDDDPVVVVVVVVVVVD

Secondary structure (DSSP, 8-state):
---------------------------HHHHHHHHHHHHHHHHHHTT--TTSHHHH-TTSPP--TTTT--GGGGGGS-----S-TTPPPPPPPHHHHHHHHHHH--